Protein AF-A0A9D5F6P2-F1 (afdb_monomer)

pLDDT: mean 94.71, std 5.04, range [63.28, 98.06]

Nearest PDB structures (foldseek):
  2ho1-assembly1_A  TM=9.620E-01  e=3.750E-07  Pseudomonas aeruginosa PAO1
  5xw7-assembly5_E  TM=8.740E-01  e=1.629E-02  Enterobacter sp. CJF-002
  5xw7-assembly1_A  TM=8.576E-01  e=4.793E-02  Enterobacter sp. CJF-002
  6hpg-assembly1_A  TM=8.089E-01  e=1.983E-01  Arabidopsis thaliana
  6q3q-assembly1_B  TM=8.179E-01  e=2.099E-01  Arabidopsis

Mean predicted aligned error: 2.73 Å

Radius of gyration: 11.61 Å; Cα contacts (8 Å, |Δi|>4): 81; chains: 1; bounding box: 24×21×30 Å

Foldseek 3Di:
DPLVVLQVQLVVCVVVVVLVSSVVSLVVSVVPDPDDLSSLLSQLVSCVVVVVVVSNVVSLVVNCVPPVPDPSNVVNVVVD

Solvent-accessible surface area (backbone atoms only — not comparable to full-atom values): 4300 Å² total; per-residue (Å²): 134,62,48,69,60,27,46,52,51,13,48,54,26,43,76,73,64,39,53,69,63,11,46,55,29,39,55,55,21,62,74,72,46,85,81,50,53,67,53,28,43,50,47,21,53,52,20,56,75,71,69,35,61,67,55,20,50,51,29,48,50,48,28,54,74,76,31,64,87,40,72,47,39,53,50,51,62,71,74,104

Secondary structure (DSSP, 8-state):
--HHHHHHHHHHHHHTT-HHHHHHHHHHHHHHS---HHHHHHHHHHHHHTT-HHHHHHHHHHHHHH-TTSHHHHHHHHT-

Structure (mmCIF, N/CA/C/O backbone):
data_AF-A0A9D5F6P2-F1
#
_entry.id   AF-A0A9D5F6P2-F1
#
loop_
_atom_site.group_PDB
_atom_site.id
_atom_site.type_symbol
_atom_site.label_atom_id
_atom_site.label_alt_id
_atom_site.label_comp_id
_atom_site.label_asym_id
_atom_site.label_entity_id
_atom_site.label_seq_id
_atom_site.pdbx_PDB_ins_code
_atom_site.Cartn_x
_atom_site.Cartn_y
_atom_site.Cartn_z
_atom_site.occupancy
_atom_site.B_iso_or_equiv
_atom_site.auth_seq_id
_atom_site.auth_comp_id
_atom_site.auth_asym_id
_atom_site.auth_atom_id
_atom_site.pdbx_PDB_model_num
ATOM 1 N N . GLN A 1 1 ? -7.911 2.292 -17.868 1.00 63.28 1 GLN A N 1
ATOM 2 C CA . GLN A 1 1 ? -7.428 1.095 -17.140 1.00 63.28 1 GLN A CA 1
ATOM 3 C C . GLN A 1 1 ? -8.413 0.814 -16.014 1.00 63.28 1 GLN A C 1
ATOM 5 O O . GLN A 1 1 ? -8.944 1.775 -15.472 1.00 63.28 1 GLN A O 1
ATOM 10 N N . GLN A 1 2 ? -8.726 -0.449 -15.712 1.00 85.00 2 GLN A N 1
ATOM 11 C CA . GLN A 1 2 ? -9.619 -0.784 -14.595 1.00 85.00 2 GLN A CA 1
ATOM 12 C C . GLN A 1 2 ? -8.798 -0.798 -13.295 1.00 85.00 2 GLN A C 1
ATOM 14 O O . GLN A 1 2 ? -7.892 -1.627 -13.201 1.00 85.00 2 GLN A O 1
ATOM 19 N N . PRO A 1 3 ? -9.080 0.068 -12.300 1.00 87.50 3 PRO A N 1
AT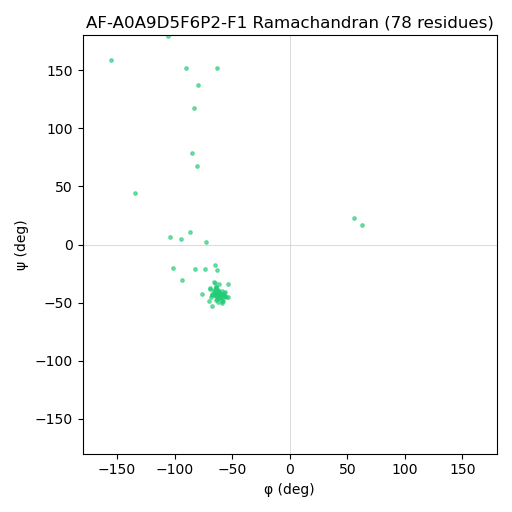OM 20 C CA . PRO A 1 3 ? -8.263 0.156 -11.088 1.00 8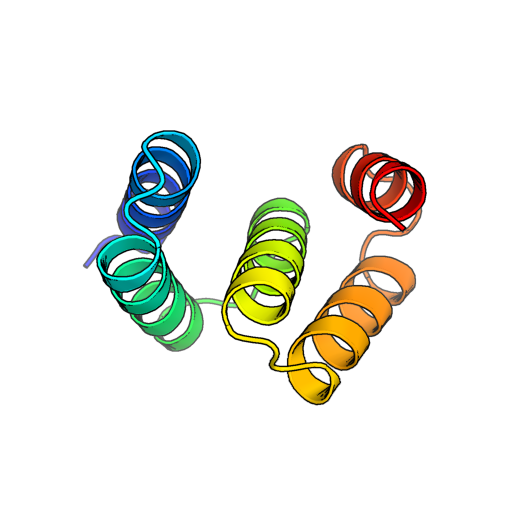7.50 3 PRO A CA 1
ATOM 21 C C . PRO A 1 3 ? -8.151 -1.186 -10.361 1.00 87.50 3 PRO A C 1
ATOM 23 O O . PRO A 1 3 ? -7.063 -1.605 -9.990 1.00 87.50 3 PRO A O 1
ATOM 26 N N . ARG A 1 4 ? -9.253 -1.939 -10.273 1.00 90.19 4 ARG A N 1
ATOM 27 C CA . ARG A 1 4 ? -9.246 -3.277 -9.671 1.00 90.19 4 ARG A CA 1
ATOM 28 C C . ARG A 1 4 ? -8.215 -4.211 -10.313 1.00 90.19 4 ARG A C 1
ATOM 30 O O . ARG A 1 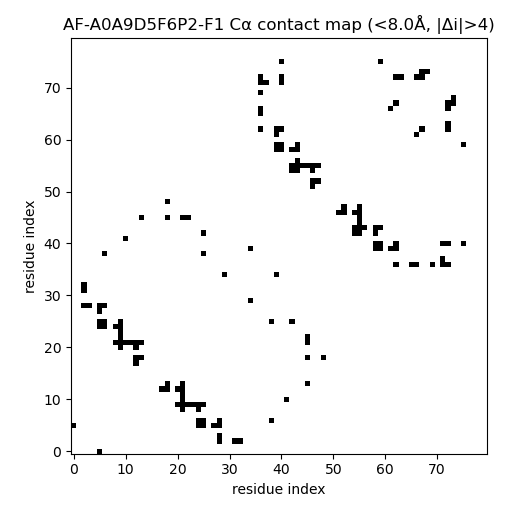4 ? -7.474 -4.858 -9.592 1.00 90.19 4 ARG A O 1
ATOM 37 N N . ALA A 1 5 ? -8.133 -4.244 -11.644 1.00 94.44 5 ALA A N 1
ATOM 38 C CA . ALA A 1 5 ? -7.170 -5.098 -12.338 1.00 94.44 5 ALA A CA 1
ATOM 39 C C . ALA A 1 5 ? -5.719 -4.691 -12.040 1.00 94.44 5 ALA A C 1
ATOM 41 O O . ALA A 1 5 ? -4.870 -5.558 -11.891 1.00 94.44 5 ALA A O 1
ATOM 42 N N . LEU A 1 6 ? -5.430 -3.392 -11.912 1.00 95.44 6 LEU A N 1
ATOM 43 C CA . LEU A 1 6 ? -4.089 -2.92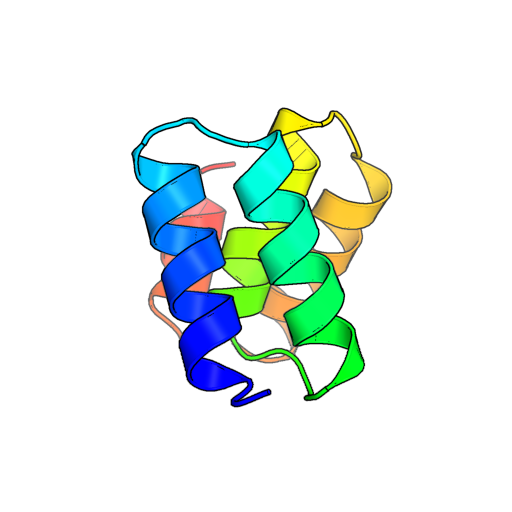7 -11.543 1.00 95.44 6 LEU A CA 1
ATOM 44 C C . LEU A 1 6 ? -3.703 -3.358 -10.129 1.00 95.44 6 LEU A C 1
ATOM 46 O O . LEU A 1 6 ? -2.567 -3.770 -9.925 1.00 95.44 6 LEU A O 1
ATOM 50 N N . LEU A 1 7 ? -4.639 -3.298 -9.178 1.00 96.25 7 LEU A N 1
ATOM 51 C CA . LEU A 1 7 ? -4.383 -3.765 -7.818 1.00 96.25 7 LEU A CA 1
ATOM 52 C C . LEU A 1 7 ? -4.084 -5.270 -7.796 1.00 96.25 7 LEU A C 1
ATOM 54 O O . LEU A 1 7 ? -3.063 -5.661 -7.242 1.00 96.25 7 LEU A O 1
ATOM 58 N N . GLU A 1 8 ? -4.888 -6.090 -8.483 1.00 96.62 8 GLU A N 1
ATOM 59 C CA . GLU A 1 8 ? -4.619 -7.536 -8.572 1.00 96.62 8 GLU A CA 1
ATOM 60 C C . GLU A 1 8 ? -3.259 -7.821 -9.227 1.00 96.62 8 GLU A C 1
ATOM 62 O O . GLU A 1 8 ? -2.495 -8.651 -8.745 1.00 96.62 8 GLU A O 1
ATOM 67 N N . MET A 1 9 ? -2.913 -7.105 -10.303 1.00 97.50 9 MET A N 1
ATOM 68 C CA . MET A 1 9 ? -1.609 -7.267 -10.957 1.00 97.50 9 MET A CA 1
ATOM 69 C C . MET A 1 9 ? -0.450 -6.862 -10.044 1.00 97.50 9 MET A C 1
ATOM 71 O O . MET A 1 9 ? 0.603 -7.502 -10.079 1.00 97.50 9 MET A O 1
ATOM 75 N N . ALA A 1 10 ? -0.627 -5.821 -9.227 1.00 97.44 10 ALA A N 1
ATOM 76 C CA . ALA A 1 10 ? 0.366 -5.415 -8.243 1.00 97.44 10 ALA A CA 1
ATOM 77 C C . ALA A 1 10 ? 0.586 -6.508 -7.188 1.00 97.44 10 ALA A C 1
ATOM 79 O O . ALA A 1 10 ? 1.729 -6.803 -6.848 1.00 97.44 10 ALA A O 1
ATOM 80 N N . GLU A 1 11 ? -0.486 -7.139 -6.712 1.00 96.75 11 GLU A N 1
ATOM 81 C CA . GLU A 1 11 ? -0.424 -8.196 -5.699 1.00 96.75 11 GLU A CA 1
ATOM 82 C C . GLU A 1 11 ? 0.191 -9.479 -6.234 1.00 96.75 11 GLU A C 1
ATOM 84 O O . GLU A 1 11 ? 1.148 -9.966 -5.640 1.00 96.75 11 GLU A O 1
ATOM 89 N N . LEU A 1 12 ? -0.263 -9.962 -7.393 1.00 97.56 12 LEU A N 1
ATOM 90 C CA . LEU A 1 12 ? 0.328 -11.135 -8.045 1.00 97.56 12 LEU A CA 1
ATOM 91 C C . LEU A 1 12 ? 1.826 -10.924 -8.301 1.00 97.56 12 LEU A C 1
ATOM 93 O O . LEU A 1 12 ? 2.651 -11.776 -7.984 1.00 97.56 12 LEU A O 1
ATOM 97 N N . SER A 1 13 ? 2.198 -9.740 -8.799 1.00 97.94 13 SER A N 1
ATOM 98 C CA . SER A 1 13 ? 3.609 -9.403 -9.016 1.00 97.94 13 SER A CA 1
ATOM 99 C C . SER A 1 13 ? 4.396 -9.362 -7.701 1.00 97.94 13 SER A C 1
ATOM 101 O O . SER A 1 13 ? 5.557 -9.759 -7.671 1.00 97.94 13 SER A O 1
ATOM 103 N N . PHE A 1 14 ? 3.796 -8.877 -6.610 1.00 97.81 14 PHE A N 1
ATOM 104 C CA . PHE A 1 14 ? 4.435 -8.845 -5.295 1.00 97.81 14 PHE A CA 1
ATOM 105 C C . PHE A 1 14 ? 4.649 -10.257 -4.733 1.00 97.81 14 PHE A C 1
ATOM 107 O O . PHE A 1 14 ? 5.730 -10.548 -4.216 1.00 97.81 14 PHE A O 1
ATOM 114 N N . GLU A 1 15 ? 3.648 -11.130 -4.856 1.00 96.50 15 GLU A N 1
ATOM 115 C CA . GLU A 1 15 ? 3.700 -12.536 -4.435 1.00 96.50 15 GLU A CA 1
ATOM 116 C C . GLU A 1 15 ? 4.778 -13.315 -5.199 1.00 96.50 15 GLU A C 1
ATOM 118 O O . GLU A 1 15 ? 5.581 -14.024 -4.587 1.00 96.50 15 GLU A O 1
ATOM 123 N N . ASP A 1 16 ? 4.896 -13.071 -6.506 1.00 97.62 16 ASP A N 1
ATOM 124 C CA . ASP A 1 16 ? 5.960 -13.614 -7.359 1.00 97.62 16 ASP A CA 1
ATOM 125 C C . ASP A 1 16 ? 7.337 -12.963 -7.118 1.00 97.62 16 ASP A C 1
ATOM 127 O O . ASP A 1 16 ? 8.318 -13.292 -7.787 1.00 97.62 16 ASP A O 1
ATOM 131 N N . ARG A 1 17 ? 7.444 -12.034 -6.157 1.00 96.88 17 ARG A N 1
ATOM 132 C CA . ARG A 1 17 ? 8.657 -11.259 -5.827 1.00 96.88 17 ARG A CA 1
ATOM 133 C C . ARG A 1 17 ? 9.150 -10.349 -6.958 1.00 96.88 17 ARG A C 1
ATOM 135 O O . ARG A 1 17 ? 10.267 -9.830 -6.914 1.00 96.88 17 ARG A O 1
ATOM 142 N N . HIS A 1 18 ? 8.304 -10.077 -7.945 1.00 98.06 18 HIS A N 1
ATOM 143 C CA . HIS A 1 18 ? 8.518 -9.079 -8.988 1.00 98.06 18 HIS A CA 1
ATOM 144 C C . HIS A 1 18 ? 8.176 -7.672 -8.470 1.00 98.06 18 HIS A C 1
ATOM 146 O O . HIS A 1 18 ? 7.224 -7.025 -8.911 1.00 98.06 18 HIS A O 1
ATOM 152 N N . TYR A 1 19 ? 8.978 -7.167 -7.530 1.00 97.12 19 TYR A N 1
ATOM 153 C CA . TYR A 1 19 ? 8.668 -5.937 -6.791 1.00 97.12 19 TYR A CA 1
ATOM 154 C C . TYR A 1 19 ? 8.658 -4.660 -7.641 1.00 97.12 19 TYR A C 1
ATOM 156 O O . TYR A 1 19 ? 7.882 -3.747 -7.363 1.00 97.12 19 TYR A O 1
ATOM 164 N N . VAL A 1 20 ? 9.491 -4.577 -8.685 1.00 97.44 20 VAL A N 1
ATOM 165 C CA . VAL A 1 20 ? 9.518 -3.412 -9.590 1.00 97.44 20 VAL A CA 1
ATOM 166 C C . VAL A 1 20 ? 8.219 -3.316 -10.409 1.00 97.44 20 VAL A C 1
ATOM 168 O O . VAL A 1 20 ? 7.564 -2.276 -10.324 1.00 97.44 20 VAL A O 1
ATOM 171 N N . PRO A 1 21 ? 7.774 -4.374 -11.122 1.00 97.44 21 PRO A N 1
ATOM 172 C CA . PRO A 1 21 ? 6.446 -4.395 -11.739 1.00 97.44 21 PRO A CA 1
ATOM 173 C C . PRO A 1 21 ? 5.303 -4.179 -10.744 1.00 97.44 21 PRO A C 1
ATOM 175 O O . PRO A 1 21 ? 4.383 -3.417 -11.029 1.00 97.44 21 PRO A O 1
ATOM 178 N N . ALA A 1 22 ? 5.377 -4.797 -9.560 1.00 98.06 22 ALA A N 1
ATOM 179 C CA . ALA A 1 22 ? 4.357 -4.642 -8.525 1.00 98.06 22 ALA A CA 1
ATOM 180 C C . ALA A 1 22 ? 4.160 -3.173 -8.128 1.00 98.06 22 ALA A C 1
ATOM 182 O O . ALA A 1 22 ? 3.031 -2.690 -8.046 1.00 98.06 22 ALA A O 1
ATOM 183 N N . ARG A 1 23 ? 5.266 -2.442 -7.952 1.00 97.19 23 ARG A N 1
ATOM 184 C CA . ARG A 1 23 ? 5.242 -1.010 -7.659 1.00 97.19 23 ARG A CA 1
ATOM 185 C C . ARG A 1 23 ? 4.668 -0.180 -8.806 1.00 97.19 23 ARG A C 1
ATOM 187 O O . ARG A 1 23 ? 3.858 0.693 -8.532 1.00 97.19 23 ARG A O 1
ATOM 194 N N . ASP A 1 24 ? 5.029 -0.452 -10.061 1.00 97.50 24 ASP A N 1
ATOM 195 C CA . ASP A 1 24 ? 4.469 0.280 -11.214 1.00 97.50 24 ASP A CA 1
ATOM 196 C C . ASP A 1 24 ? 2.945 0.094 -11.316 1.00 97.50 24 ASP A C 1
ATOM 198 O O . ASP A 1 24 ? 2.205 1.066 -11.480 1.00 97.50 24 ASP A O 1
ATOM 202 N N . TYR A 1 25 ? 2.447 -1.135 -11.145 1.00 97.38 25 TYR A N 1
ATOM 203 C CA . TYR A 1 25 ? 1.005 -1.388 -11.117 1.00 97.38 25 TYR A CA 1
ATOM 204 C C . TYR A 1 25 ? 0.315 -0.690 -9.940 1.00 97.38 25 TYR A C 1
ATOM 206 O O . TYR A 1 25 ? -0.741 -0.079 -10.128 1.00 97.38 25 TYR A O 1
ATOM 214 N N . TYR A 1 26 ? 0.922 -0.732 -8.752 1.00 97.06 26 TYR A N 1
ATOM 215 C CA . TYR A 1 26 ? 0.403 -0.071 -7.557 1.00 97.06 26 TYR A CA 1
ATOM 216 C C . TYR A 1 26 ? 0.358 1.456 -7.699 1.00 97.06 26 TYR A C 1
ATOM 218 O O . TYR A 1 26 ? -0.654 2.081 -7.380 1.00 97.06 26 TYR A O 1
ATOM 226 N N . ASP A 1 27 ? 1.420 2.065 -8.226 1.00 95.56 27 ASP A N 1
ATOM 227 C CA . ASP A 1 27 ? 1.498 3.511 -8.432 1.00 95.56 27 ASP A CA 1
ATOM 228 C C . ASP A 1 27 ? 0.426 3.959 -9.443 1.00 95.56 27 ASP A C 1
ATO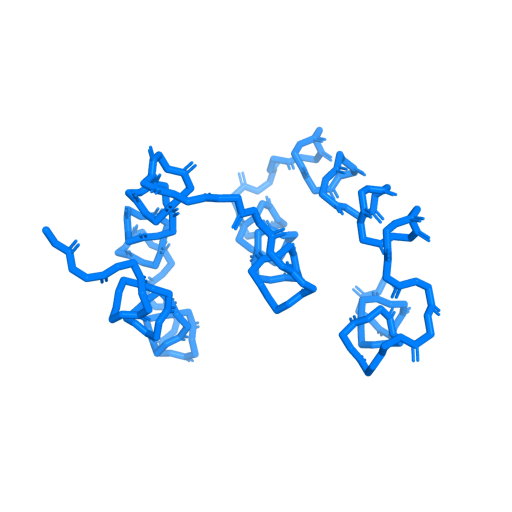M 230 O O . ASP A 1 27 ? -0.296 4.928 -9.197 1.00 95.56 27 ASP A O 1
ATOM 234 N N . ARG A 1 28 ? 0.216 3.204 -10.533 1.00 95.62 28 ARG A N 1
ATOM 235 C CA . ARG A 1 28 ? -0.880 3.465 -11.488 1.00 95.62 28 ARG A CA 1
ATOM 236 C C . ARG A 1 28 ? -2.258 3.301 -10.861 1.00 95.62 28 ARG A C 1
ATOM 238 O O . ARG A 1 28 ? -3.140 4.112 -11.131 1.00 95.62 28 ARG A O 1
ATOM 245 N N . PHE A 1 29 ? -2.458 2.276 -10.033 1.00 95.94 29 PHE A N 1
ATOM 246 C CA . PHE A 1 29 ? -3.698 2.094 -9.278 1.00 95.94 29 PHE A CA 1
ATOM 247 C C . PHE A 1 29 ? -3.985 3.311 -8.390 1.00 95.94 29 PHE A C 1
ATOM 249 O O . PHE A 1 29 ? -5.079 3.873 -8.463 1.00 95.94 29 PHE A O 1
ATOM 256 N N . SER A 1 30 ? -2.982 3.761 -7.629 1.00 92.44 30 SER A N 1
ATOM 257 C CA . SER A 1 30 ? -3.100 4.884 -6.692 1.00 92.44 30 SER A CA 1
ATOM 258 C C . SER A 1 30 ? -3.432 6.218 -7.366 1.00 92.44 30 SER A C 1
ATOM 260 O O . SER A 1 30 ? -3.911 7.125 -6.691 1.00 92.44 30 SER A O 1
ATOM 262 N N . LEU A 1 31 ? -3.152 6.367 -8.665 1.00 94.06 31 LEU A N 1
ATOM 263 C CA . LEU A 1 31 ? -3.506 7.560 -9.441 1.00 94.06 31 LEU A CA 1
ATOM 264 C C . LEU A 1 31 ? -4.957 7.544 -9.939 1.00 94.06 31 LEU A C 1
ATOM 266 O O . LEU A 1 31 ? -5.489 8.594 -10.291 1.00 94.06 31 LEU A O 1
ATOM 270 N N . LEU A 1 32 ? -5.587 6.370 -10.018 1.00 93.12 32 LEU A N 1
ATOM 271 C CA . LEU A 1 32 ? -6.913 6.204 -10.619 1.00 93.12 32 LEU A CA 1
ATOM 272 C C . LEU A 1 32 ? -8.044 6.092 -9.595 1.00 93.12 32 LEU A C 1
ATOM 274 O O . LEU A 1 32 ? -9.204 6.270 -9.961 1.00 93.12 32 LEU A O 1
ATOM 278 N N . THR A 1 33 ? -7.738 5.750 -8.344 1.00 91.69 33 THR A N 1
ATOM 279 C CA . THR A 1 33 ? -8.742 5.557 -7.294 1.00 91.69 33 THR A CA 1
ATOM 280 C C . THR A 1 33 ? -8.153 5.769 -5.906 1.00 91.69 33 THR A C 1
ATOM 282 O O . THR A 1 33 ? -6.947 5.645 -5.696 1.00 91.69 33 THR A O 1
ATOM 285 N N . GLU A 1 34 ? -9.032 6.044 -4.943 1.00 90.62 34 GLU A N 1
ATOM 286 C CA . GLU A 1 34 ? -8.678 6.055 -3.529 1.00 90.62 34 GLU A CA 1
ATOM 287 C C . GLU A 1 34 ? -8.235 4.673 -3.038 1.00 90.62 34 GLU A C 1
ATOM 289 O O . GLU A 1 34 ? -8.649 3.627 -3.550 1.00 90.62 34 GLU A O 1
ATOM 294 N N . GLN A 1 35 ? -7.388 4.699 -2.013 1.00 91.56 35 GLN A N 1
ATOM 295 C CA . GLN A 1 35 ? -6.797 3.521 -1.401 1.00 91.56 35 GLN A CA 1
ATOM 296 C C . GLN A 1 35 ? -7.787 2.852 -0.430 1.00 91.56 35 GLN A C 1
ATOM 298 O O . GLN A 1 35 ? -8.435 3.511 0.388 1.00 91.56 35 GLN A O 1
ATOM 303 N N . ASN A 1 36 ? -7.865 1.524 -0.478 1.00 94.25 36 ASN A N 1
ATOM 304 C CA . ASN A 1 36 ? -8.613 0.701 0.470 1.00 94.25 36 ASN A CA 1
ATOM 305 C C . ASN A 1 36 ? -7.656 -0.029 1.433 1.00 94.25 36 ASN A C 1
ATOM 307 O O . ASN A 1 36 ? -6.439 0.123 1.345 1.00 94.25 36 ASN A O 1
ATOM 311 N N . ALA A 1 37 ? -8.189 -0.813 2.375 1.00 95.75 37 ALA A N 1
ATOM 312 C CA . ALA A 1 37 ? -7.365 -1.527 3.355 1.00 95.75 37 ALA A CA 1
ATOM 313 C C . ALA A 1 37 ? -6.312 -2.441 2.692 1.00 95.75 37 ALA A C 1
ATOM 315 O O . ALA A 1 37 ? -5.139 -2.417 3.068 1.00 95.75 37 ALA A O 1
ATOM 316 N N . ARG A 1 38 ? -6.721 -3.184 1.654 1.00 95.62 38 ARG A N 1
ATOM 317 C CA . ARG A 1 38 ? -5.873 -4.123 0.902 1.00 95.62 38 ARG A CA 1
ATOM 318 C C . ARG A 1 38 ? -4.745 -3.402 0.178 1.00 95.62 38 ARG A C 1
ATOM 320 O O . ARG A 1 38 ? -3.582 -3.781 0.300 1.00 95.62 38 ARG A O 1
ATOM 327 N N . SER A 1 39 ? -5.067 -2.318 -0.518 1.00 96.38 39 SER A N 1
ATOM 328 C CA . SER A 1 39 ? -4.071 -1.546 -1.246 1.00 96.38 39 SER A CA 1
ATOM 329 C C . SER A 1 39 ? -3.116 -0.805 -0.305 1.00 96.38 39 SER A C 1
ATOM 331 O O . SER A 1 39 ? -1.917 -0.799 -0.558 1.00 96.38 39 SER A O 1
ATOM 333 N N . LEU A 1 40 ? -3.582 -0.280 0.833 1.00 96.94 40 LEU A N 1
ATOM 334 C CA . LEU A 1 40 ? -2.695 0.311 1.844 1.00 96.94 40 LEU A CA 1
ATOM 335 C C . LEU A 1 40 ? -1.712 -0.710 2.426 1.00 96.94 40 LEU A C 1
ATOM 337 O O . LEU A 1 40 ? -0.529 -0.400 2.557 1.00 96.94 40 LEU A O 1
ATOM 341 N N . LEU A 1 41 ? -2.171 -1.924 2.744 1.00 97.12 41 LEU A N 1
ATOM 342 C CA . LEU A 1 41 ? -1.299 -3.002 3.215 1.00 97.12 41 LEU A CA 1
ATOM 343 C C . LEU A 1 41 ? -0.240 -3.367 2.164 1.00 97.12 41 LEU A C 1
ATOM 345 O O . LEU A 1 41 ? 0.947 -3.445 2.487 1.00 97.12 41 LEU A O 1
ATOM 349 N N . LEU A 1 42 ? -0.639 -3.518 0.897 1.00 97.25 42 LEU A N 1
ATOM 350 C CA . LEU A 1 42 ? 0.304 -3.744 -0.201 1.00 97.25 42 LEU A CA 1
ATOM 351 C C . LEU A 1 42 ? 1.307 -2.589 -0.338 1.00 97.25 42 LEU A C 1
ATOM 353 O O . LEU A 1 42 ? 2.505 -2.825 -0.490 1.00 97.25 42 LEU A O 1
ATOM 357 N N . GLY A 1 43 ? 0.836 -1.346 -0.225 1.00 97.00 43 GLY A N 1
ATOM 358 C CA . GLY A 1 43 ? 1.664 -0.145 -0.245 1.00 97.00 43 GLY A CA 1
ATOM 359 C C . GLY A 1 43 ? 2.714 -0.129 0.862 1.00 97.00 43 GLY A C 1
ATOM 360 O O . GLY A 1 43 ? 3.871 0.190 0.592 1.00 97.00 43 GLY A O 1
ATOM 361 N N . VAL A 1 44 ? 2.351 -0.527 2.088 1.00 97.19 44 VAL A N 1
ATOM 362 C CA . VAL A 1 44 ? 3.311 -0.700 3.191 1.00 97.19 44 VAL A CA 1
ATOM 363 C C . VAL A 1 44 ? 4.377 -1.724 2.818 1.00 97.19 44 VAL A C 1
ATOM 365 O O . VAL A 1 44 ? 5.565 -1.449 2.974 1.00 97.19 44 VAL A O 1
ATOM 368 N N . ARG A 1 45 ? 3.975 -2.904 2.337 1.00 96.75 45 ARG A N 1
ATOM 369 C CA . ARG A 1 45 ? 4.919 -3.979 2.004 1.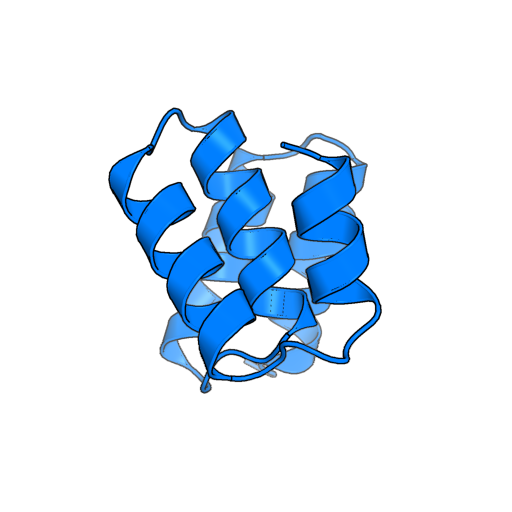00 96.75 45 ARG A CA 1
ATOM 370 C C . ARG A 1 45 ? 5.877 -3.578 0.893 1.00 96.75 45 ARG A C 1
ATOM 372 O O . ARG A 1 45 ? 7.081 -3.774 1.031 1.00 96.75 45 ARG A O 1
ATOM 379 N N . LEU A 1 46 ? 5.360 -2.975 -0.176 1.00 97.50 46 LEU A N 1
ATOM 380 C CA . LEU A 1 46 ? 6.180 -2.432 -1.255 1.00 97.50 46 LEU A CA 1
ATOM 381 C C . LEU A 1 46 ? 7.150 -1.382 -0.712 1.00 97.50 46 LEU A C 1
ATOM 383 O O . LEU A 1 46 ? 8.348 -1.473 -0.964 1.00 97.50 46 LEU A O 1
ATOM 387 N N . ALA A 1 47 ? 6.670 -0.429 0.087 1.00 97.00 47 ALA A N 1
ATOM 388 C CA . ALA A 1 47 ? 7.521 0.592 0.686 1.00 97.00 47 ALA A CA 1
ATOM 389 C C . ALA A 1 47 ? 8.633 -0.015 1.563 1.00 97.00 47 ALA A C 1
ATOM 391 O O . ALA A 1 47 ? 9.779 0.410 1.454 1.00 97.00 47 ALA A O 1
ATOM 392 N N . LYS A 1 48 ? 8.343 -1.065 2.347 1.00 96.06 48 LYS A N 1
ATOM 393 C CA . LYS A 1 48 ? 9.360 -1.816 3.108 1.00 96.06 48 LYS A CA 1
ATOM 394 C C . LYS A 1 48 ? 10.413 -2.455 2.193 1.00 96.06 48 LYS A C 1
ATOM 396 O O . LYS A 1 48 ? 11.598 -2.331 2.481 1.00 96.06 48 LYS A O 1
ATOM 401 N N . VAL A 1 49 ? 10.005 -3.097 1.093 1.00 96.62 49 VAL A N 1
ATOM 402 C CA . VAL A 1 49 ? 10.933 -3.725 0.129 1.00 96.62 49 VAL A CA 1
ATOM 403 C C . VAL A 1 49 ? 11.859 -2.698 -0.526 1.00 96.62 49 VAL A C 1
ATOM 405 O O . VAL A 1 49 ? 13.039 -2.970 -0.717 1.00 96.62 49 VAL A O 1
ATOM 408 N N . PHE A 1 50 ? 11.337 -1.518 -0.858 1.00 96.44 50 PHE A N 1
ATOM 409 C CA . PHE A 1 50 ? 12.114 -0.425 -1.452 1.00 96.44 50 PHE A CA 1
ATOM 410 C C . PHE A 1 50 ? 12.799 0.477 -0.414 1.00 96.44 50 PHE A C 1
ATOM 412 O O . PHE A 1 50 ? 13.279 1.548 -0.778 1.00 96.44 50 PHE A O 1
ATOM 419 N N . GLU A 1 51 ? 12.817 0.068 0.858 1.00 96.56 51 GLU A N 1
ATOM 420 C CA . GLU A 1 51 ? 13.405 0.806 1.985 1.00 96.56 51 GLU A CA 1
ATOM 421 C C . GLU A 1 51 ? 12.858 2.241 2.166 1.00 96.56 51 GLU A C 1
ATOM 423 O O . GLU A 1 51 ? 13.467 3.088 2.820 1.00 96.56 51 GLU A O 1
ATOM 428 N N . ASP A 1 52 ? 11.656 2.508 1.649 1.00 96.81 52 ASP A N 1
ATOM 429 C CA . ASP A 1 52 ? 10.940 3.779 1.763 1.00 96.81 52 ASP A CA 1
ATOM 430 C C . ASP A 1 52 ? 10.161 3.820 3.088 1.00 96.81 52 ASP A C 1
ATOM 432 O O . ASP A 1 52 ? 8.956 3.555 3.174 1.00 96.81 52 ASP A O 1
ATOM 436 N N . ARG A 1 53 ? 10.894 4.103 4.168 1.00 94.44 53 ARG A N 1
ATOM 437 C CA . ARG A 1 53 ? 10.357 4.112 5.539 1.00 94.44 53 ARG A CA 1
ATOM 438 C C . ARG A 1 53 ? 9.255 5.150 5.738 1.00 94.44 53 ARG A C 1
ATOM 440 O O . ARG A 1 53 ? 8.305 4.882 6.473 1.00 94.44 53 ARG A O 1
ATOM 447 N N . ASP A 1 54 ? 9.355 6.291 5.063 1.00 96.56 54 ASP A N 1
ATOM 448 C CA . ASP A 1 54 ? 8.380 7.374 5.176 1.00 96.56 54 ASP A CA 1
ATOM 449 C C . ASP A 1 54 ? 7.037 6.964 4.569 1.00 96.56 54 ASP A C 1
ATOM 451 O O . ASP A 1 54 ? 5.988 7.121 5.205 1.00 96.56 54 ASP A O 1
ATOM 455 N N . LYS A 1 55 ? 7.046 6.353 3.375 1.00 95.31 55 LYS A N 1
ATOM 456 C CA . LYS A 1 55 ? 5.815 5.809 2.787 1.00 95.31 55 LYS A CA 1
ATOM 457 C C . LYS A 1 55 ? 5.258 4.647 3.589 1.00 95.31 55 LYS A C 1
ATOM 459 O O . LYS A 1 55 ? 4.046 4.599 3.792 1.00 95.31 55 LYS A O 1
ATOM 464 N N . ALA A 1 56 ? 6.109 3.747 4.083 1.00 96.25 56 ALA A N 1
ATOM 465 C CA . ALA A 1 56 ? 5.660 2.631 4.910 1.00 96.25 56 ALA A CA 1
ATOM 466 C C . ALA A 1 56 ? 4.929 3.132 6.169 1.00 96.25 56 ALA A C 1
ATOM 468 O O . ALA A 1 56 ? 3.829 2.668 6.475 1.00 96.25 56 ALA A O 1
ATOM 469 N N . ALA A 1 57 ? 5.491 4.131 6.857 1.00 95.75 57 ALA A N 1
ATOM 470 C CA . ALA A 1 57 ? 4.865 4.749 8.022 1.00 95.75 57 ALA A CA 1
ATOM 471 C C . ALA A 1 57 ? 3.565 5.487 7.663 1.00 95.75 57 ALA A C 1
ATOM 473 O O . ALA A 1 57 ? 2.565 5.353 8.371 1.00 95.75 57 ALA A O 1
ATOM 474 N N . SER A 1 58 ? 3.549 6.230 6.551 1.00 96.25 58 SER A N 1
ATOM 475 C CA . SER A 1 58 ? 2.366 6.961 6.084 1.00 96.25 58 SER A CA 1
ATOM 476 C C . SER A 1 58 ? 1.201 6.023 5.757 1.00 96.25 58 SER A C 1
ATOM 478 O O . SER A 1 58 ? 0.096 6.207 6.275 1.00 96.25 58 SER A O 1
ATOM 480 N N . TYR A 1 59 ? 1.442 4.969 4.970 1.00 96.25 59 TYR A N 1
ATOM 481 C CA . TYR A 1 59 ? 0.417 3.977 4.644 1.00 96.25 59 TYR A CA 1
ATOM 482 C C . TYR A 1 59 ? -0.031 3.190 5.878 1.00 96.25 59 TYR A C 1
ATOM 484 O O . TYR A 1 59 ? -1.230 2.987 6.061 1.00 96.25 59 TYR A O 1
ATOM 492 N N . GLY A 1 60 ? 0.890 2.828 6.778 1.00 95.44 60 GLY A N 1
ATOM 493 C CA . GLY A 1 60 ? 0.554 2.168 8.042 1.00 95.44 60 GLY A CA 1
ATOM 494 C C . GLY A 1 60 ? -0.324 3.035 8.952 1.00 95.44 60 GLY A C 1
ATOM 495 O O . GLY A 1 60 ? -1.275 2.542 9.563 1.00 95.44 60 GLY A O 1
ATOM 496 N N . LEU A 1 61 ? -0.064 4.346 9.009 1.00 96.00 61 LEU A N 1
ATOM 497 C CA . LEU A 1 61 ? -0.896 5.294 9.752 1.00 96.00 61 LEU A CA 1
ATOM 498 C C . LEU A 1 61 ? -2.286 5.443 9.123 1.00 96.00 61 LEU A C 1
ATOM 500 O O . LEU A 1 61 ? -3.282 5.462 9.849 1.00 96.00 61 LEU A O 1
ATOM 504 N N . GLN A 1 62 ? -2.369 5.524 7.792 1.00 95.88 62 GLN A N 1
ATOM 505 C CA . GLN A 1 62 ? -3.650 5.562 7.080 1.00 95.88 62 GLN A CA 1
ATOM 506 C C . GLN A 1 62 ? -4.453 4.282 7.319 1.00 95.88 62 GLN A C 1
ATOM 508 O O . GLN A 1 62 ? -5.635 4.366 7.643 1.00 95.88 62 GLN A O 1
ATOM 513 N N . LEU A 1 63 ? -3.808 3.115 7.258 1.00 95.88 63 LEU A N 1
ATOM 514 C CA . LEU A 1 63 ? -4.441 1.824 7.512 1.00 95.88 63 LEU A CA 1
ATOM 515 C C . LEU A 1 63 ? -4.983 1.744 8.946 1.00 95.88 63 LEU A C 1
ATOM 517 O O . LEU A 1 63 ? -6.139 1.381 9.147 1.00 95.88 63 LEU A O 1
ATOM 521 N N . LYS A 1 64 ? -4.199 2.191 9.937 1.00 95.31 64 LYS A N 1
ATOM 522 C CA . LYS A 1 64 ? -4.640 2.292 11.337 1.00 95.31 64 LYS A CA 1
ATOM 523 C C . LYS A 1 64 ? -5.819 3.251 11.521 1.00 95.31 64 LYS A C 1
ATOM 525 O O . LYS A 1 64 ? -6.704 2.982 12.325 1.00 95.31 64 LYS A O 1
ATOM 530 N N . ARG A 1 65 ? -5.812 4.397 10.835 1.00 96.31 65 ARG A N 1
ATOM 531 C CA . ARG A 1 65 ? -6.832 5.444 10.999 1.00 96.31 65 ARG A CA 1
ATOM 532 C C . ARG A 1 65 ? -8.147 5.089 10.308 1.00 96.31 65 ARG A C 1
ATOM 534 O O . ARG A 1 65 ? -9.203 5.367 10.864 1.00 96.31 65 ARG A O 1
ATOM 541 N N . LEU A 1 66 ? -8.074 4.540 9.098 1.00 95.50 66 LEU A N 1
ATOM 542 C CA . LEU A 1 66 ? -9.232 4.299 8.235 1.00 95.50 66 LEU A CA 1
ATOM 543 C C . LEU A 1 66 ? -9.797 2.883 8.391 1.00 95.50 66 LEU A C 1
ATOM 545 O O . LEU A 1 66 ? -11.003 2.698 8.260 1.00 95.50 66 LEU A O 1
ATOM 549 N N . TYR A 1 67 ? -8.952 1.896 8.704 1.00 95.81 67 TYR A N 1
ATOM 550 C CA . TYR A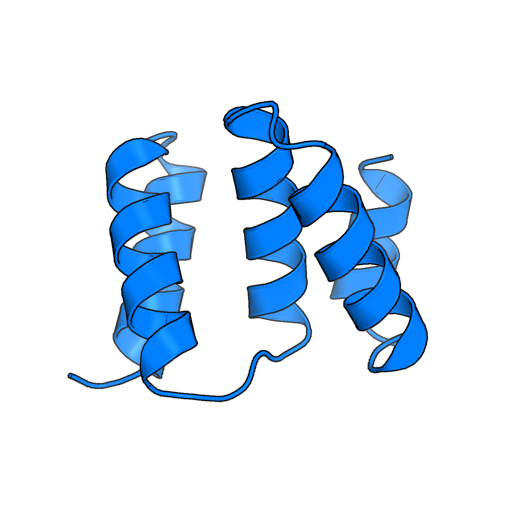 1 67 ? -9.321 0.478 8.679 1.00 95.81 67 TYR A CA 1
ATOM 551 C C . TYR A 1 67 ? -8.853 -0.328 9.918 1.00 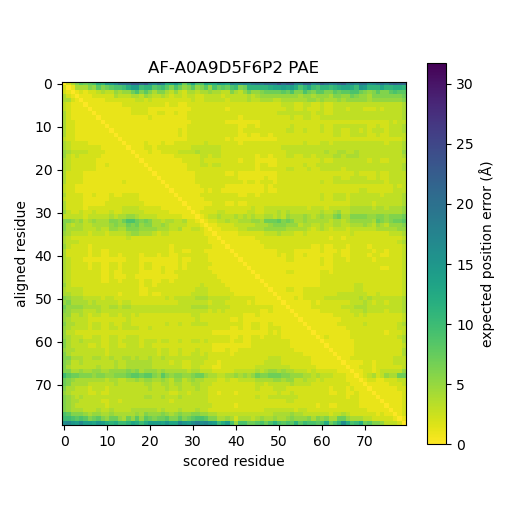95.81 67 TYR A C 1
ATOM 553 O O . TYR A 1 67 ? -8.408 -1.467 9.761 1.00 95.81 67 TYR A O 1
ATOM 561 N N . PRO A 1 68 ? -8.992 0.178 11.165 1.00 93.75 68 PRO A N 1
ATOM 562 C CA . PRO A 1 68 ? -8.441 -0.464 12.372 1.00 93.75 68 PRO A CA 1
ATOM 563 C C . PRO A 1 68 ? -9.040 -1.836 12.728 1.00 93.75 68 PRO A C 1
ATOM 565 O O . PRO A 1 68 ? -8.470 -2.556 13.540 1.00 93.75 68 PRO A O 1
ATOM 568 N N . GLY A 1 69 ? -10.204 -2.194 12.181 1.00 93.00 69 GLY A N 1
ATOM 569 C CA . GLY A 1 69 ? -10.894 -3.462 12.465 1.00 93.00 69 GLY A CA 1
ATOM 570 C C . GLY A 1 69 ? -10.780 -4.506 11.355 1.00 93.00 69 GLY A C 1
ATOM 571 O O . GLY A 1 69 ? -11.470 -5.519 11.406 1.00 93.00 69 GLY A O 1
ATOM 572 N N . THR A 1 70 ? -9.979 -4.239 10.325 1.00 96.00 70 THR A N 1
ATOM 573 C CA . THR A 1 70 ? -9.885 -5.105 9.144 1.00 96.00 70 THR A CA 1
ATOM 574 C C . THR A 1 70 ? -8.801 -6.177 9.303 1.00 96.00 70 THR A C 1
ATOM 576 O O . THR A 1 70 ? -7.811 -5.936 10.007 1.00 96.00 70 THR A O 1
ATOM 579 N N . PRO A 1 71 ? -8.943 -7.346 8.649 1.00 95.44 71 PRO A N 1
ATOM 580 C CA . PRO A 1 71 ? -7.885 -8.354 8.601 1.00 95.44 71 PRO A CA 1
ATOM 581 C C . PRO A 1 71 ? -6.554 -7.787 8.093 1.00 95.44 71 PRO A C 1
ATOM 583 O O . PRO A 1 71 ? -5.497 -8.155 8.593 1.00 95.44 71 PRO A O 1
ATOM 586 N N . GLU A 1 72 ? -6.591 -6.831 7.165 1.00 94.88 72 GLU A N 1
ATOM 587 C CA . GLU A 1 72 ? -5.402 -6.192 6.608 1.00 94.88 72 GLU A CA 1
ATOM 588 C C . GLU A 1 72 ? -4.625 -5.398 7.660 1.00 94.88 72 GLU A C 1
ATOM 590 O O . GLU A 1 72 ? -3.394 -5.436 7.694 1.00 94.88 72 GLU A O 1
ATOM 595 N N . TYR A 1 73 ? -5.325 -4.700 8.559 1.00 94.94 73 TYR A N 1
ATOM 596 C CA . TYR A 1 73 ? -4.663 -4.013 9.664 1.00 94.94 73 TYR A CA 1
ATOM 597 C C . TYR A 1 73 ? -4.075 -4.993 10.684 1.00 94.94 73 TYR A C 1
ATOM 599 O O . TYR A 1 73 ? -2.969 -4.775 11.179 1.00 94.94 73 TYR A O 1
ATOM 607 N N . GLN A 1 74 ? -4.767 -6.100 10.966 1.00 94.44 74 GLN A N 1
ATOM 608 C CA . GLN A 1 74 ? -4.214 -7.165 11.809 1.00 94.44 74 GLN A CA 1
ATOM 609 C C . GLN A 1 74 ? -2.952 -7.768 11.185 1.00 94.44 74 GLN A C 1
ATOM 611 O O . GLN A 1 74 ? -1.953 -7.968 11.875 1.00 94.44 74 GLN A O 1
ATOM 616 N N . GLN A 1 75 ? -2.969 -7.987 9.871 1.00 94.50 75 GLN A N 1
ATOM 617 C CA . GLN A 1 75 ? -1.822 -8.495 9.138 1.00 94.50 75 GLN A CA 1
ATOM 618 C C . GLN A 1 75 ? -0.657 -7.502 9.153 1.00 94.50 75 GLN A C 1
ATOM 620 O O . GLN A 1 75 ? 0.469 -7.897 9.451 1.00 94.50 75 GLN A O 1
ATOM 625 N N . TYR A 1 76 ? -0.921 -6.207 8.956 1.00 94.38 76 TYR A N 1
ATOM 626 C CA . TYR A 1 76 ? 0.090 -5.162 9.124 1.00 94.38 76 TYR A CA 1
ATOM 627 C C . TYR A 1 76 ? 0.759 -5.227 10.502 1.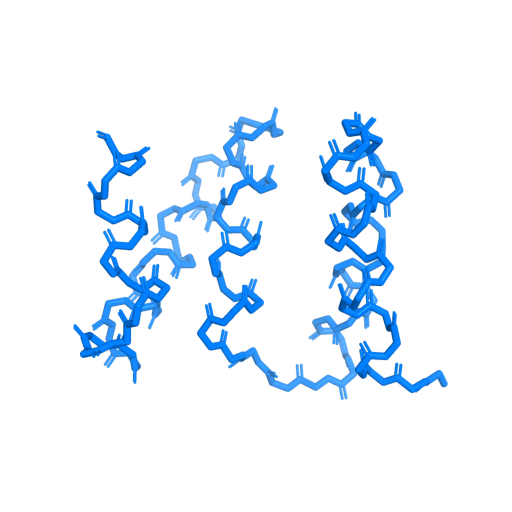00 94.38 76 TYR A C 1
ATOM 629 O O . TYR A 1 76 ? 1.981 -5.172 10.575 1.00 94.38 76 TYR A O 1
ATOM 637 N N . LEU A 1 77 ? -0.012 -5.386 11.584 1.00 93.38 77 LEU A N 1
ATOM 638 C CA . LEU A 1 77 ? 0.540 -5.507 12.938 1.00 93.38 77 LEU A CA 1
ATOM 639 C C . LEU A 1 77 ? 1.383 -6.774 13.133 1.00 93.38 77 LEU A C 1
ATOM 641 O O . LEU A 1 77 ? 2.350 -6.732 13.884 1.00 93.38 77 LEU A O 1
ATOM 645 N N . SER A 1 78 ? 1.033 -7.879 12.470 1.00 93.19 78 SER A N 1
ATOM 646 C CA . SER A 1 78 ? 1.816 -9.123 12.523 1.00 93.19 78 SER A CA 1
ATOM 647 C C . SER A 1 78 ? 3.124 -9.069 11.723 1.00 93.19 78 SER A C 1
ATOM 649 O O . SER A 1 78 ? 4.029 -9.854 11.981 1.00 93.19 78 SER A O 1
ATOM 651 N N . GLU A 1 79 ? 3.222 -8.150 10.757 1.00 86.56 79 GLU A N 1
ATOM 652 C CA . GLU A 1 79 ? 4.386 -7.946 9.881 1.00 86.56 79 GLU A CA 1
ATOM 653 C C . GLU A 1 79 ? 5.349 -6.853 10.389 1.00 86.56 79 GLU A C 1
ATOM 655 O O . GLU A 1 79 ? 6.273 -6.457 9.665 1.00 86.56 79 GLU A O 1
ATOM 660 N N . GLN A 1 80 ? 5.097 -6.297 11.578 1.00 71.75 80 GLN A N 1
ATOM 661 C CA . GLN A 1 80 ? 5.923 -5.266 12.221 1.00 71.75 80 GLN A CA 1
ATOM 662 C C . GLN A 1 80 ? 7.021 -5.863 13.096 1.00 71.75 80 GLN A C 1
ATOM 664 O O . GLN A 1 80 ? 6.761 -6.875 13.780 1.00 71.75 80 GLN A O 1
#

Sequence (80 aa):
QQPRALLEMAELSFEDRHYVPARDYYDRFSLLTEQNARSLLLGVRLAKVFEDRDKAASYGLQLKRLYPGTPEYQQYLSEQ